Protein AF-A0A5C7VUR4-F1 (afdb_monomer_lite)

Structure (mmCIF, N/CA/C/O backbone):
data_AF-A0A5C7VUR4-F1
#
_entry.id   AF-A0A5C7VUR4-F1
#
loop_
_atom_site.group_PDB
_atom_site.id
_atom_site.type_symbol
_atom_site.label_atom_id
_atom_site.label_alt_id
_atom_site.label_comp_id
_atom_site.label_asym_id
_atom_site.label_entity_id
_atom_site.label_seq_id
_atom_site.pdbx_PDB_ins_code
_atom_site.Cartn_x
_atom_site.Cartn_y
_atom_site.Cartn_z
_atom_site.occupancy
_atom_site.B_iso_or_equiv
_atom_site.auth_seq_id
_atom_site.auth_comp_id
_atom_site.auth_asym_id
_atom_site.auth_atom_id
_atom_site.pdbx_PDB_model_num
ATOM 1 N N . MET A 1 1 ? 13.039 -7.200 -1.623 1.00 60.44 1 MET A N 1
ATOM 2 C CA . MET A 1 1 ? 12.706 -7.237 -0.184 1.00 60.44 1 MET A CA 1
ATOM 3 C C . MET A 1 1 ? 11.694 -6.150 0.089 1.00 60.44 1 MET A C 1
ATOM 5 O O . MET A 1 1 ? 12.030 -4.983 -0.071 1.00 60.44 1 MET A O 1
ATOM 9 N N . THR A 1 2 ? 10.474 -6.559 0.408 1.00 81.81 2 THR A N 1
ATOM 10 C CA . THR A 1 2 ? 9.378 -5.697 0.848 1.00 81.81 2 THR A CA 1
ATOM 11 C C . THR A 1 2 ? 9.451 -5.516 2.363 1.00 81.81 2 THR A C 1
ATOM 13 O O . THR A 1 2 ? 9.802 -6.464 3.066 1.00 81.81 2 THR A O 1
ATOM 16 N N . THR A 1 3 ? 9.142 -4.328 2.877 1.00 88.25 3 THR A N 1
ATOM 17 C CA . THR A 1 3 ? 9.063 -4.075 4.325 1.00 88.25 3 THR A CA 1
ATOM 18 C C . THR A 1 3 ? 7.729 -3.444 4.686 1.00 88.25 3 THR A C 1
ATOM 20 O O . THR A 1 3 ? 7.122 -2.749 3.870 1.00 88.25 3 THR A O 1
ATOM 23 N N . PHE A 1 4 ? 7.280 -3.700 5.911 1.00 92.00 4 PHE A N 1
ATOM 24 C CA . PHE A 1 4 ? 6.073 -3.115 6.471 1.00 92.00 4 PHE A CA 1
ATOM 25 C C . PHE A 1 4 ? 6.384 -2.561 7.854 1.00 92.00 4 PHE A C 1
ATOM 27 O O . PHE A 1 4 ? 6.982 -3.256 8.676 1.00 92.00 4 PHE A O 1
ATOM 34 N N . GLU A 1 5 ? 5.980 -1.323 8.105 1.00 91.62 5 GLU A N 1
ATOM 35 C CA . GLU A 1 5 ? 6.228 -0.629 9.364 1.00 91.62 5 GLU A CA 1
ATOM 36 C C . GLU A 1 5 ? 4.945 0.077 9.820 1.00 91.62 5 GLU A C 1
ATOM 38 O O . GLU A 1 5 ? 4.373 0.849 9.044 1.00 91.62 5 GLU A O 1
ATOM 43 N N . PRO A 1 6 ? 4.466 -0.169 11.052 1.00 89.31 6 PRO A N 1
ATOM 44 C CA . PRO A 1 6 ? 3.345 0.579 11.602 1.00 89.31 6 PRO A CA 1
ATOM 45 C C . PRO A 1 6 ? 3.754 2.036 11.842 1.00 89.31 6 PRO A C 1
ATOM 47 O O . PRO A 1 6 ? 4.891 2.319 12.219 1.00 89.31 6 PRO A O 1
ATOM 50 N N . LEU A 1 7 ? 2.813 2.951 11.637 1.00 87.00 7 LEU A N 1
ATOM 51 C CA . LEU A 1 7 ? 2.965 4.373 11.911 1.00 87.00 7 LEU A CA 1
ATOM 52 C C . LEU A 1 7 ? 1.825 4.838 12.819 1.00 87.00 7 LEU A C 1
ATOM 54 O O . LEU A 1 7 ? 0.672 4.435 12.644 1.00 87.00 7 LEU A O 1
ATOM 58 N N . ASP A 1 8 ? 2.146 5.731 13.750 1.00 78.75 8 ASP A N 1
ATOM 59 C CA . ASP A 1 8 ? 1.131 6.466 14.494 1.00 78.75 8 ASP A CA 1
ATOM 60 C C . ASP A 1 8 ? 0.562 7.554 13.581 1.00 78.75 8 ASP A C 1
ATOM 62 O O . ASP A 1 8 ? 1.243 8.527 13.244 1.00 78.75 8 ASP A O 1
ATOM 66 N N . GLY A 1 9 ? -0.676 7.361 13.131 1.00 69.62 9 GLY A N 1
ATOM 67 C CA . GLY A 1 9 ? -1.382 8.351 12.336 1.00 69.62 9 GLY A CA 1
ATOM 68 C C . GLY A 1 9 ? -1.922 9.500 13.193 1.00 69.62 9 GLY A C 1
ATOM 69 O O . GLY A 1 9 ? -2.086 9.368 14.414 1.00 69.62 9 GLY A O 1
ATOM 70 N N . PRO A 1 10 ? -2.246 10.645 12.570 1.00 69.44 10 PRO A N 1
ATOM 71 C CA . PRO A 1 10 ? -3.026 11.680 13.233 1.00 69.44 10 PRO A CA 1
ATOM 72 C C . PRO A 1 10 ? -4.359 11.093 13.738 1.00 69.44 10 PRO A C 1
ATOM 74 O O . PRO A 1 10 ? -4.906 10.156 13.169 1.00 69.44 10 PRO A O 1
ATOM 77 N N . ASN A 1 11 ? -4.888 11.627 14.840 1.00 67.00 11 ASN 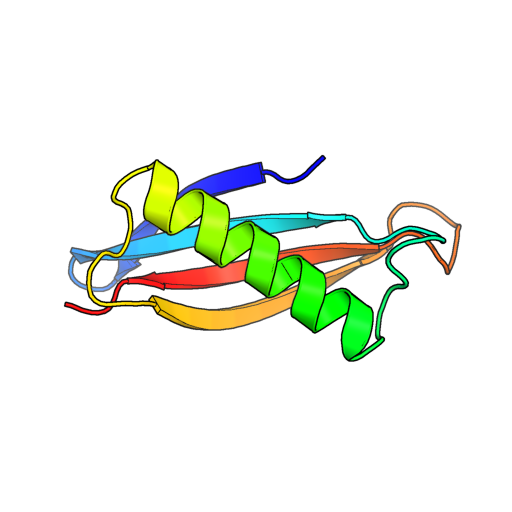A N 1
ATOM 78 C CA . ASN A 1 11 ? -6.207 11.253 15.380 1.00 67.00 11 ASN A CA 1
ATOM 79 C C . ASN A 1 11 ? -6.392 9.777 15.795 1.00 67.00 11 ASN A C 1
ATOM 81 O O . ASN A 1 11 ? -7.523 9.302 15.842 1.00 67.00 11 ASN A O 1
ATOM 85 N N . LYS A 1 12 ? -5.316 9.068 16.172 1.00 68.94 12 LYS A N 1
ATOM 86 C CA . LYS A 1 12 ? -5.337 7.628 16.526 1.00 68.94 12 LYS A CA 1
ATOM 87 C C . LYS A 1 12 ? -5.681 6.705 15.349 1.00 68.94 12 LYS A C 1
ATOM 89 O O . LYS A 1 12 ? -5.979 5.529 15.566 1.00 68.94 12 LYS A O 1
ATOM 94 N N . GLU A 1 13 ? -5.630 7.212 14.121 1.00 77.19 13 GLU A N 1
ATOM 95 C CA . GLU A 1 13 ? -5.768 6.385 12.929 1.00 77.19 13 GLU A CA 1
ATOM 96 C C . GLU A 1 13 ? -4.528 5.497 12.788 1.00 77.19 13 GLU A C 1
ATOM 98 O O . GLU A 1 13 ? -3.387 5.927 12.976 1.00 77.19 13 GLU A O 1
ATOM 103 N N . ARG A 1 14 ? -4.749 4.214 12.498 1.00 87.94 14 ARG A N 1
ATOM 104 C CA . ARG A 1 14 ? -3.660 3.254 12.338 1.00 87.94 14 ARG A CA 1
ATOM 105 C C . ARG A 1 14 ? -3.093 3.397 10.927 1.00 87.94 14 ARG A C 1
ATOM 107 O O . ARG A 1 14 ? -3.725 2.963 9.963 1.00 87.94 14 ARG A O 1
ATOM 114 N N . GLN A 1 15 ? -1.913 3.996 10.814 1.00 92.75 15 GLN A N 1
ATOM 115 C CA . GLN A 1 15 ? -1.211 4.168 9.546 1.00 92.75 15 GLN A CA 1
ATOM 116 C C . GLN A 1 15 ? -0.084 3.151 9.394 1.00 92.75 15 GLN A C 1
ATOM 118 O O . GLN A 1 15 ? 0.341 2.495 10.346 1.00 92.75 15 GLN A O 1
ATOM 123 N N . PHE A 1 16 ? 0.399 2.996 8.169 1.00 93.19 16 PHE A N 1
ATOM 124 C CA . PHE A 1 16 ? 1.524 2.127 7.872 1.00 93.19 16 PHE A CA 1
ATOM 125 C C . PHE A 1 16 ? 2.366 2.657 6.720 1.00 93.19 16 PHE A C 1
ATOM 127 O O . PHE A 1 16 ? 1.881 3.339 5.814 1.00 93.19 16 PHE A O 1
ATOM 134 N N . ARG A 1 17 ? 3.642 2.276 6.739 1.00 94.06 17 ARG A N 1
ATOM 135 C CA . ARG A 1 17 ? 4.552 2.383 5.608 1.00 94.06 17 ARG A CA 1
ATOM 136 C C . ARG A 1 17 ? 4.776 1.003 5.014 1.00 94.06 17 ARG A C 1
ATOM 138 O O . ARG A 1 17 ? 5.199 0.083 5.708 1.00 94.06 17 ARG A O 1
ATOM 145 N N . PHE A 1 18 ? 4.553 0.887 3.714 1.00 94.44 18 PHE A N 1
ATOM 146 C CA . PHE A 1 18 ? 4.903 -0.290 2.935 1.00 94.44 18 PHE A CA 1
ATOM 147 C C . PHE A 1 18 ? 5.974 0.078 1.913 1.00 94.44 18 PHE A C 1
ATOM 149 O O . PHE A 1 18 ? 5.767 0.956 1.077 1.00 94.44 18 PHE A O 1
ATOM 156 N N . THR A 1 19 ? 7.124 -0.588 1.983 1.00 91.94 19 THR A N 1
ATOM 157 C CA . THR A 1 19 ? 8.207 -0.412 1.012 1.00 91.94 19 THR A CA 1
ATOM 158 C C . THR A 1 19 ? 8.258 -1.623 0.099 1.00 91.94 19 THR A C 1
ATOM 160 O O . THR A 1 19 ? 8.362 -2.751 0.579 1.00 91.94 19 THR A 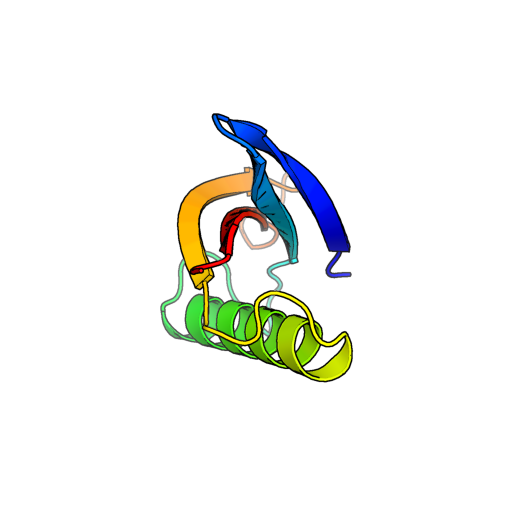O 1
ATOM 163 N N . ALA A 1 20 ? 8.237 -1.409 -1.213 1.00 90.06 20 ALA A N 1
ATOM 164 C CA . ALA A 1 20 ? 8.326 -2.473 -2.204 1.00 90.06 20 ALA A CA 1
ATOM 165 C C . ALA A 1 20 ? 9.368 -2.157 -3.271 1.00 90.06 20 ALA A C 1
ATOM 167 O O . ALA A 1 20 ? 9.415 -1.052 -3.800 1.00 90.06 20 ALA A O 1
ATOM 168 N N . LYS A 1 21 ? 10.192 -3.149 -3.617 1.00 83.94 21 LYS A N 1
ATOM 169 C CA . LYS A 1 21 ? 11.188 -2.996 -4.682 1.00 83.94 21 LYS A CA 1
ATOM 170 C C . LYS A 1 21 ? 10.548 -3.252 -6.037 1.00 83.94 21 LYS A C 1
ATOM 172 O O . LYS A 1 21 ? 9.654 -4.087 -6.150 1.00 83.94 21 LYS A O 1
ATOM 177 N N . SER A 1 22 ? 11.051 -2.562 -7.045 1.00 79.88 22 SER A N 1
ATOM 178 C CA . SER A 1 22 ? 10.899 -2.937 -8.445 1.00 79.88 22 SER A CA 1
ATOM 179 C C . SER A 1 22 ? 12.199 -3.538 -8.965 1.00 79.88 22 SER A C 1
ATOM 181 O O . SER A 1 22 ? 13.290 -3.238 -8.469 1.00 79.88 22 SER A O 1
ATOM 183 N N . ASP A 1 23 ? 12.058 -4.420 -9.942 1.00 73.00 23 ASP A N 1
ATOM 184 C CA . ASP A 1 23 ? 13.157 -5.062 -10.650 1.00 73.00 23 ASP A CA 1
ATOM 185 C C . ASP A 1 23 ? 12.730 -5.366 -12.094 1.00 73.00 23 ASP A C 1
ATOM 187 O O . ASP A 1 23 ? 11.669 -4.937 -12.543 1.00 73.00 23 ASP A O 1
ATOM 191 N N . ILE A 1 24 ? 13.566 -6.088 -12.840 1.00 70.44 24 ILE A N 1
ATOM 19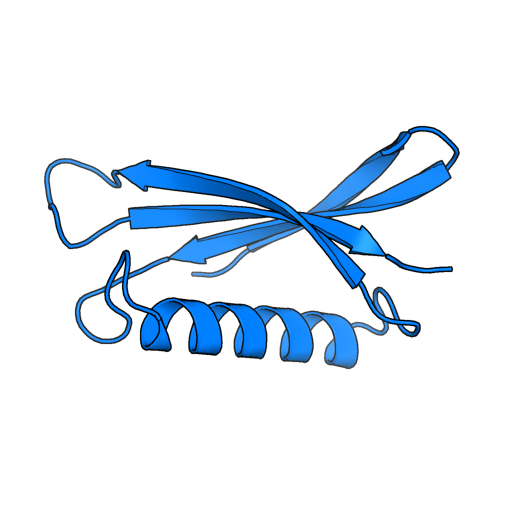2 C CA . ILE A 1 24 ? 13.303 -6.431 -14.245 1.00 70.44 24 ILE A CA 1
ATOM 193 C C . ILE A 1 24 ? 12.044 -7.307 -14.397 1.00 70.44 24 ILE A C 1
ATOM 195 O O . ILE A 1 24 ? 11.381 -7.247 -15.428 1.00 70.44 24 ILE A O 1
ATOM 199 N N . ILE A 1 25 ? 11.704 -8.106 -13.382 1.00 72.94 25 ILE A N 1
ATOM 200 C CA . ILE A 1 25 ? 10.538 -9.000 -13.377 1.00 72.94 25 ILE A CA 1
ATOM 201 C C . ILE A 1 25 ? 9.277 -8.214 -12.984 1.00 72.94 25 ILE A C 1
ATOM 203 O O . ILE A 1 25 ? 8.202 -8.444 -13.533 1.00 72.94 25 ILE A O 1
ATOM 207 N N . TYR A 1 26 ? 9.419 -7.250 -12.073 1.00 74.56 26 TYR A N 1
ATOM 208 C CA . TYR A 1 26 ? 8.357 -6.373 -11.583 1.00 74.56 26 TYR A CA 1
ATOM 209 C C . TYR A 1 26 ? 8.691 -4.908 -11.884 1.00 74.56 26 TYR A C 1
ATOM 211 O O . TYR A 1 26 ? 9.048 -4.151 -10.966 1.00 74.56 26 TYR A O 1
ATOM 219 N N . PRO A 1 27 ? 8.598 -4.496 -13.163 1.00 70.75 27 PRO A N 1
ATOM 220 C CA . PRO A 1 27 ? 9.149 -3.232 -13.617 1.00 70.75 27 PRO A CA 1
ATOM 221 C C . PRO A 1 27 ? 8.552 -2.028 -12.892 1.00 70.75 27 PRO A C 1
ATOM 223 O O . PRO A 1 27 ? 7.347 -1.937 -12.609 1.00 70.75 27 PRO A O 1
ATOM 226 N N . ALA A 1 28 ? 9.437 -1.075 -12.609 1.00 73.00 28 ALA A N 1
ATOM 227 C CA . ALA A 1 28 ? 9.075 0.238 -12.111 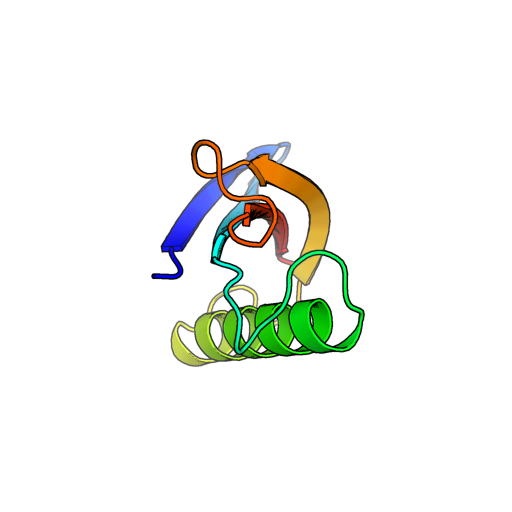1.00 73.00 28 ALA A CA 1
ATOM 228 C C . ALA A 1 28 ? 8.105 0.924 -13.086 1.00 73.00 28 ALA A C 1
ATOM 230 O O . ALA A 1 28 ? 8.211 0.767 -14.298 1.00 73.00 28 ALA A O 1
ATOM 231 N N . ASN A 1 29 ? 7.180 1.719 -12.554 1.00 76.44 29 ASN A N 1
ATOM 232 C CA . ASN A 1 29 ? 6.296 2.609 -13.312 1.00 76.44 29 ASN A CA 1
ATOM 233 C C . ASN A 1 29 ? 5.374 1.912 -14.328 1.00 76.44 29 ASN A C 1
ATOM 235 O O . ASN A 1 29 ? 4.874 2.557 -15.244 1.00 76.44 29 ASN A O 1
ATOM 239 N N . THR A 1 30 ? 5.109 0.618 -14.148 1.00 83.44 30 THR A N 1
ATOM 240 C CA . THR A 1 30 ? 4.110 -0.114 -14.934 1.00 83.44 30 THR A CA 1
ATOM 241 C C . THR A 1 30 ? 2.848 -0.380 -14.107 1.00 83.44 30 THR A C 1
ATOM 243 O O . THR A 1 30 ? 2.962 -0.618 -12.895 1.00 83.44 30 THR A O 1
ATOM 246 N N . PRO A 1 31 ? 1.653 -0.384 -14.732 1.00 86.19 31 PRO A N 1
ATOM 247 C CA . PRO A 1 31 ? 0.415 -0.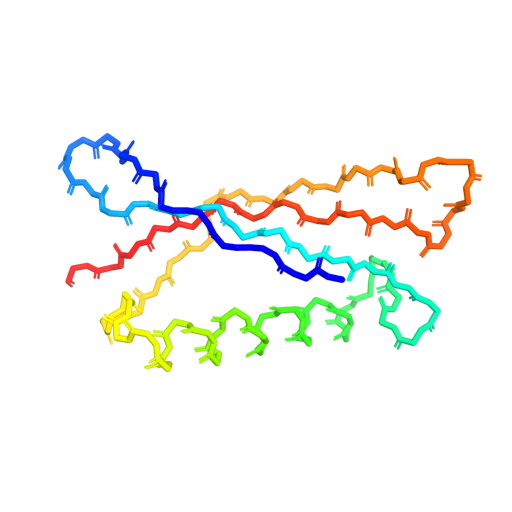790 -14.066 1.00 86.19 31 PRO A CA 1
ATOM 248 C C . PRO A 1 31 ? 0.498 -2.207 -13.485 1.00 86.19 31 PRO A C 1
ATOM 250 O O . PRO A 1 31 ? 0.079 -2.428 -12.351 1.00 86.19 31 PRO A O 1
ATOM 253 N N . ASP A 1 32 ? 1.110 -3.145 -14.212 1.00 86.50 32 ASP A N 1
ATOM 254 C CA . ASP A 1 32 ? 1.267 -4.531 -13.756 1.00 86.50 32 ASP A CA 1
ATOM 255 C C . ASP A 1 32 ? 2.178 -4.644 -12.535 1.00 86.50 32 ASP A C 1
ATOM 257 O O . ASP A 1 32 ? 1.833 -5.314 -11.561 1.00 86.50 32 ASP A O 1
ATOM 261 N N . GLY A 1 33 ? 3.314 -3.940 -12.536 1.00 86.75 33 GLY A N 1
ATOM 262 C CA . GLY A 1 33 ? 4.194 -3.892 -11.375 1.00 86.75 33 GLY A CA 1
ATOM 263 C C . GLY A 1 33 ? 3.496 -3.281 -10.159 1.00 86.75 33 GLY A C 1
ATOM 264 O O . GLY A 1 33 ? 3.698 -3.743 -9.038 1.00 86.75 33 GLY A O 1
ATOM 265 N N . GLU A 1 34 ? 2.662 -2.254 -10.353 1.00 88.56 34 GLU A N 1
ATOM 266 C CA . GLU A 1 34 ? 1.885 -1.661 -9.259 1.00 88.56 34 GLU A CA 1
ATOM 267 C C . GLU A 1 34 ? 0.822 -2.617 -8.724 1.00 88.56 34 GLU A C 1
ATOM 269 O O . GLU A 1 34 ? 0.736 -2.781 -7.508 1.00 88.56 34 GLU A O 1
ATOM 274 N N . ARG A 1 35 ? 0.095 -3.309 -9.606 1.00 90.94 35 ARG A N 1
ATOM 275 C CA . ARG A 1 35 ? -0.877 -4.338 -9.222 1.00 90.94 35 ARG A CA 1
ATOM 276 C C . ARG A 1 35 ? -0.231 -5.416 -8.356 1.00 90.94 35 ARG A C 1
ATOM 278 O O . ARG A 1 35 ? -0.739 -5.724 -7.288 1.00 90.94 35 ARG A O 1
ATOM 285 N N . ILE A 1 36 ? 0.931 -5.923 -8.761 1.00 90.38 36 ILE A N 1
ATOM 286 C CA . ILE A 1 36 ? 1.666 -6.946 -8.003 1.00 90.38 36 ILE A CA 1
ATOM 287 C C . ILE A 1 36 ? 2.106 -6.420 -6.629 1.00 90.38 36 ILE A C 1
ATOM 289 O O . ILE A 1 36 ? 1.991 -7.123 -5.626 1.00 90.38 36 ILE A O 1
ATOM 293 N N . ARG A 1 37 ? 2.572 -5.166 -6.549 1.00 90.88 37 ARG A N 1
ATOM 294 C CA . ARG A 1 37 ? 2.916 -4.541 -5.262 1.00 90.88 37 ARG A CA 1
ATOM 295 C C . ARG A 1 37 ? 1.693 -4.390 -4.353 1.00 90.88 37 ARG A C 1
ATOM 297 O O . ARG A 1 37 ? 1.836 -4.564 -3.145 1.00 90.88 37 ARG A O 1
ATOM 304 N N . MET A 1 38 ? 0.519 -4.089 -4.910 1.00 93.38 38 MET A N 1
ATOM 305 C CA . MET A 1 38 ? -0.734 -4.063 -4.148 1.00 93.38 38 MET A CA 1
ATOM 306 C C . MET A 1 38 ? -1.144 -5.468 -3.691 1.00 93.38 38 MET A C 1
ATOM 308 O O . MET A 1 38 ? -1.474 -5.627 -2.522 1.00 93.38 38 MET A O 1
ATOM 312 N N . ASP A 1 39 ? -1.012 -6.495 -4.537 1.00 93.00 39 ASP A N 1
ATOM 313 C CA . ASP A 1 39 ? -1.280 -7.893 -4.157 1.00 93.00 39 ASP A CA 1
ATOM 314 C C . ASP A 1 39 ? -0.389 -8.334 -2.978 1.00 93.00 39 ASP A C 1
ATOM 316 O O . ASP A 1 39 ? -0.850 -8.999 -2.044 1.00 93.00 39 ASP A O 1
ATOM 320 N N . TRP A 1 40 ? 0.891 -7.939 -2.975 1.00 92.50 40 TRP A N 1
ATOM 321 C CA . TRP A 1 40 ? 1.802 -8.196 -1.854 1.00 92.50 40 TRP A CA 1
ATOM 322 C C . TRP A 1 40 ? 1.369 -7.486 -0.573 1.00 92.50 40 TRP A C 1
ATOM 324 O O . TRP A 1 40 ? 1.388 -8.099 0.497 1.00 92.50 40 TRP A O 1
ATOM 334 N N . LEU A 1 41 ? 0.974 -6.215 -0.677 1.00 93.62 41 LEU A N 1
ATOM 335 C CA . LEU A 1 41 ? 0.466 -5.446 0.454 1.00 93.62 41 LEU A CA 1
ATOM 336 C C . LEU A 1 41 ? -0.795 -6.099 1.031 1.00 93.62 41 LEU A C 1
ATOM 338 O O . LEU A 1 41 ? -0.845 -6.377 2.227 1.00 93.62 41 LEU A O 1
ATOM 342 N N . GLU A 1 42 ? -1.779 -6.410 0.187 1.00 93.06 42 GLU A N 1
ATOM 343 C CA . GLU A 1 42 ? -3.015 -7.072 0.602 1.00 93.06 42 GLU A CA 1
ATOM 344 C C . GLU A 1 42 ? -2.758 -8.415 1.283 1.00 93.06 42 GLU A C 1
ATOM 346 O O . GLU A 1 42 ? -3.343 -8.707 2.327 1.00 93.06 42 GLU A O 1
ATOM 351 N N . THR A 1 43 ? -1.876 -9.232 0.706 1.00 92.88 43 THR A N 1
ATOM 352 C CA . THR A 1 43 ? -1.521 -10.543 1.260 1.00 92.88 43 THR A CA 1
ATOM 353 C C . THR A 1 43 ? -0.904 -10.394 2.646 1.00 92.88 43 THR A C 1
ATOM 355 O O . THR A 1 43 ? -1.264 -11.131 3.568 1.00 92.88 43 THR A O 1
ATOM 358 N N . TRP A 1 44 ? -0.001 -9.425 2.817 1.00 92.94 44 TRP A N 1
ATOM 359 C CA . TRP A 1 44 ? 0.642 -9.167 4.100 1.00 92.94 44 TRP A CA 1
ATOM 360 C C . TRP A 1 44 ? -0.370 -8.683 5.145 1.00 92.94 44 TRP A C 1
ATOM 362 O O . TRP A 1 44 ? -0.408 -9.230 6.247 1.00 92.94 44 TRP A O 1
ATOM 372 N N . LEU A 1 45 ? -1.226 -7.719 4.794 1.00 92.69 45 LEU A N 1
ATOM 373 C CA . LEU A 1 45 ? -2.258 -7.177 5.682 1.00 92.69 45 LEU A CA 1
ATOM 374 C C . LEU A 1 45 ? -3.220 -8.270 6.165 1.00 92.69 45 LEU A C 1
ATOM 376 O O . LEU A 1 45 ? -3.417 -8.427 7.372 1.00 92.69 45 LEU A O 1
ATOM 380 N N . LYS A 1 46 ? -3.735 -9.090 5.238 1.00 91.75 46 LYS A N 1
ATOM 381 C CA . LYS A 1 46 ? -4.627 -10.221 5.543 1.00 91.75 46 LYS A CA 1
ATOM 382 C C . LYS A 1 46 ? -3.946 -11.244 6.454 1.00 91.75 46 LYS A C 1
ATOM 384 O O . LYS A 1 46 ? -4.513 -11.631 7.470 1.00 91.75 46 LYS A O 1
ATOM 389 N N . SER A 1 47 ? -2.710 -11.633 6.137 1.00 92.56 47 SER A N 1
ATOM 390 C CA . SER A 1 47 ? -1.969 -12.647 6.908 1.00 92.56 47 SER A CA 1
ATOM 391 C C . SER A 1 47 ? -1.626 -12.194 8.330 1.00 92.56 47 SER A C 1
ATOM 393 O O . SER A 1 47 ? -1.495 -13.026 9.223 1.00 92.56 47 SER A O 1
ATOM 395 N N . ASN A 1 48 ? -1.487 -10.884 8.551 1.00 91.31 48 ASN A N 1
ATOM 396 C CA . ASN A 1 48 ? -1.137 -10.306 9.850 1.00 91.31 48 ASN A CA 1
ATOM 397 C C . ASN A 1 48 ? -2.346 -9.726 10.602 1.00 91.31 48 ASN A C 1
ATOM 399 O O . ASN A 1 48 ? -2.163 -9.066 11.624 1.00 91.31 48 ASN A O 1
ATOM 403 N N . ASN A 1 49 ? -3.575 -9.953 10.117 1.00 91.00 49 ASN A N 1
ATOM 404 C CA . ASN A 1 49 ? -4.803 -9.364 10.665 1.00 91.00 49 ASN A CA 1
ATOM 405 C C . ASN A 1 49 ? -4.710 -7.835 10.845 1.00 91.00 49 ASN A C 1
ATOM 407 O O . ASN A 1 49 ? -5.205 -7.263 11.820 1.00 91.00 49 ASN A O 1
ATOM 411 N N . TYR A 1 50 ? -4.039 -7.166 9.909 1.00 89.00 50 TYR A N 1
ATOM 412 C CA . TYR A 1 50 ? -3.817 -5.726 9.921 1.00 89.00 50 TYR A CA 1
ATOM 413 C C . TYR A 1 50 ? -4.758 -5.056 8.912 1.00 89.00 50 TYR A C 1
ATOM 415 O O . TYR A 1 50 ? -4.907 -5.543 7.797 1.00 89.00 50 TYR A O 1
ATOM 423 N N . CYS A 1 51 ? -5.401 -3.948 9.295 1.00 90.62 51 CYS A N 1
ATOM 424 C CA . CYS A 1 51 ? -6.429 -3.270 8.490 1.00 90.62 51 CYS A CA 1
ATOM 425 C C . CYS A 1 51 ? -7.548 -4.211 7.972 1.00 90.62 51 CYS A C 1
ATOM 427 O O . CYS A 1 51 ? -7.823 -4.255 6.774 1.00 90.62 51 CYS A O 1
ATOM 429 N N . LEU A 1 52 ? -8.201 -4.976 8.860 1.00 87.50 52 LEU A N 1
ATOM 430 C CA . LEU A 1 52 ? -9.232 -5.966 8.484 1.00 87.50 52 LEU A CA 1
ATOM 431 C C . LEU A 1 52 ? -10.417 -5.373 7.701 1.00 87.50 52 LEU A C 1
ATOM 433 O O . LEU A 1 52 ? -10.980 -6.049 6.845 1.00 87.50 52 LEU A O 1
ATOM 437 N N . ASN A 1 53 ? -10.754 -4.109 7.961 1.00 89.50 53 ASN A N 1
ATOM 438 C CA . ASN A 1 53 ? -11.843 -3.390 7.290 1.00 89.50 53 ASN A CA 1
ATOM 439 C C . ASN A 1 53 ? -11.388 -2.700 5.990 1.00 89.50 53 ASN A C 1
ATOM 441 O O . ASN A 1 53 ? -12.124 -1.916 5.395 1.00 89.50 53 ASN A O 1
ATOM 445 N N . GLY A 1 54 ? -10.172 -3.005 5.532 1.00 91.19 54 GLY A N 1
ATOM 446 C CA . GLY A 1 54 ? -9.555 -2.407 4.358 1.00 91.19 54 GLY A CA 1
ATOM 447 C C . GLY A 1 54 ? -8.618 -1.254 4.699 1.00 91.19 54 GLY A C 1
ATOM 448 O O . GLY A 1 54 ? -8.429 -0.870 5.855 1.00 91.19 54 GLY A O 1
ATOM 449 N N . TYR A 1 55 ? -7.992 -0.710 3.663 1.00 94.19 55 TYR A N 1
ATOM 450 C CA . TYR A 1 55 ? -7.051 0.396 3.768 1.00 94.19 55 TYR A CA 1
ATOM 451 C C . TYR A 1 55 ? -7.196 1.336 2.576 1.00 94.19 55 TYR A C 1
ATOM 453 O O . TYR A 1 55 ? -7.713 0.961 1.523 1.00 94.19 55 TYR A O 1
ATOM 461 N N . ARG A 1 56 ? -6.677 2.552 2.726 1.00 94.38 56 ARG A N 1
ATOM 462 C CA . ARG A 1 56 ? -6.470 3.492 1.622 1.00 94.38 56 ARG A CA 1
ATOM 463 C C . ARG A 1 56 ? -5.005 3.887 1.531 1.00 94.38 56 ARG A C 1
ATOM 465 O O . ARG A 1 56 ? -4.338 4.027 2.552 1.00 94.38 56 ARG A O 1
ATOM 472 N N . ILE A 1 57 ? -4.502 4.077 0.314 1.00 94.38 57 ILE A N 1
ATOM 473 C CA . ILE A 1 57 ? -3.166 4.636 0.088 1.00 94.38 57 ILE A CA 1
ATOM 474 C C . ILE A 1 57 ? -3.275 6.159 0.093 1.00 94.38 57 ILE A C 1
ATOM 476 O O . ILE A 1 57 ? -3.977 6.740 -0.729 1.00 94.38 57 ILE A O 1
ATOM 480 N N . LEU A 1 58 ? -2.568 6.797 1.021 1.00 92.94 58 LEU A N 1
ATOM 481 C CA . LEU A 1 58 ? -2.496 8.250 1.158 1.00 92.94 58 LEU A CA 1
ATOM 482 C C . LEU A 1 58 ? -1.390 8.850 0.289 1.00 92.94 58 LEU A C 1
ATOM 484 O O . LEU A 1 58 ? -1.520 9.959 -0.224 1.00 92.94 58 LEU A O 1
ATOM 488 N N . SER A 1 59 ? -0.271 8.138 0.141 1.00 93.31 59 SER A N 1
ATOM 489 C CA . SER A 1 59 ? 0.874 8.623 -0.624 1.00 93.31 59 SER A CA 1
ATOM 490 C C . SER A 1 59 ? 1.656 7.481 -1.255 1.00 93.31 59 SER A C 1
ATOM 492 O O . SER A 1 59 ? 1.784 6.404 -0.673 1.00 93.31 59 SER A O 1
ATOM 494 N N . LYS A 1 60 ? 2.220 7.753 -2.432 1.00 91.94 60 LYS A N 1
ATOM 495 C CA . LYS A 1 60 ? 3.172 6.902 -3.141 1.00 91.94 60 LYS A CA 1
ATOM 496 C C . LYS A 1 60 ? 4.371 7.758 -3.532 1.00 91.94 60 LYS A C 1
ATOM 498 O O . LYS A 1 60 ? 4.193 8.803 -4.155 1.00 91.94 60 LYS A O 1
ATOM 503 N N . LYS A 1 61 ? 5.578 7.309 -3.194 1.00 89.44 61 LYS A N 1
ATOM 504 C CA . LYS A 1 61 ? 6.838 7.917 -3.642 1.00 89.44 61 LYS A CA 1
ATOM 505 C C . LYS A 1 61 ? 7.765 6.841 -4.176 1.00 89.44 61 LYS A C 1
ATOM 507 O O . LYS A 1 61 ? 7.915 5.808 -3.533 1.00 89.44 61 LYS A O 1
ATOM 512 N N . ASP A 1 62 ? 8.396 7.079 -5.315 1.00 86.25 62 ASP A N 1
ATOM 513 C CA . ASP A 1 62 ? 9.507 6.260 -5.784 1.00 86.25 62 ASP A CA 1
ATOM 514 C C . ASP A 1 62 ? 10.846 6.896 -5.408 1.00 86.25 62 ASP A C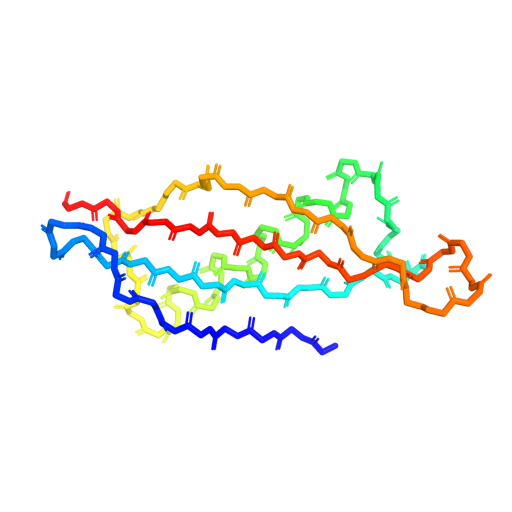 1
ATOM 516 O O . ASP A 1 62 ? 11.013 8.114 -5.434 1.00 86.25 62 ASP A O 1
ATOM 520 N N . VAL A 1 63 ? 11.806 6.055 -5.038 1.00 82.75 63 VAL A N 1
ATOM 521 C CA . VAL A 1 63 ? 13.198 6.443 -4.822 1.00 82.75 63 VAL A CA 1
ATOM 522 C C . VAL A 1 63 ? 14.059 5.595 -5.736 1.00 82.75 63 VAL A C 1
ATOM 524 O O . VAL A 1 63 ? 13.987 4.364 -5.739 1.00 82.75 63 VAL A O 1
ATOM 527 N N . GLN A 1 64 ? 14.884 6.273 -6.524 1.00 77.19 64 GLN A N 1
ATOM 528 C CA . GLN A 1 64 ? 15.861 5.633 -7.386 1.00 77.19 64 GLN A CA 1
ATOM 529 C C . GLN A 1 64 ? 16.877 4.873 -6.530 1.00 77.19 64 GLN A C 1
ATOM 531 O O . GLN A 1 64 ? 17.530 5.452 -5.658 1.00 77.19 64 GLN A O 1
ATOM 536 N N . ARG A 1 65 ? 17.024 3.570 -6.771 1.00 70.06 65 ARG A N 1
ATOM 537 C CA . ARG A 1 65 ? 17.988 2.746 -6.048 1.00 70.06 65 ARG A CA 1
ATOM 538 C C . ARG A 1 65 ? 19.298 2.697 -6.834 1.00 70.06 65 ARG A C 1
ATOM 540 O O . ARG A 1 65 ? 19.527 1.798 -7.640 1.00 70.06 65 ARG A O 1
ATOM 547 N N . GLY A 1 66 ? 20.178 3.658 -6.558 1.00 67.00 66 GLY A N 1
ATOM 548 C CA . GLY A 1 66 ? 21.455 3.801 -7.266 1.00 67.00 66 GLY A CA 1
ATOM 549 C C . GLY A 1 66 ? 21.275 4.273 -8.713 1.00 67.00 66 GLY A C 1
ATOM 550 O O . GLY A 1 66 ? 20.237 4.821 -9.066 1.00 67.00 66 GLY A O 1
ATOM 551 N N . SER A 1 67 ? 22.288 4.071 -9.556 1.00 63.84 67 SER A N 1
ATOM 552 C CA . SER A 1 67 ? 22.331 4.615 -10.927 1.00 63.84 67 SER A CA 1
ATOM 553 C C . SER A 1 67 ? 21.535 3.810 -11.967 1.00 63.84 67 SER A C 1
ATOM 555 O O . SER A 1 67 ? 21.546 4.160 -13.143 1.00 63.84 67 SER A O 1
ATOM 557 N N . TYR A 1 68 ? 20.893 2.706 -11.573 1.00 64.06 68 TYR A N 1
ATOM 558 C CA . TYR A 1 68 ? 20.163 1.827 -12.488 1.00 64.06 68 TYR A CA 1
ATOM 559 C C . TYR A 1 68 ? 18.715 2.305 -12.657 1.00 64.06 68 TYR A C 1
ATOM 561 O O . TYR A 1 68 ? 17.949 2.340 -11.695 1.00 64.06 68 TYR A O 1
ATOM 569 N N . GLU A 1 69 ? 18.317 2.652 -13.884 1.00 62.03 69 GLU A N 1
ATOM 570 C CA . GLU A 1 69 ? 16.964 3.154 -14.176 1.00 62.03 69 GLU A CA 1
ATOM 571 C C . GLU A 1 69 ? 15.845 2.147 -13.878 1.00 62.03 69 GLU A C 1
ATOM 573 O O . GLU A 1 69 ? 14.747 2.549 -13.496 1.00 62.03 69 GLU A O 1
ATOM 578 N N . GLY A 1 70 ? 16.124 0.844 -13.980 1.00 62.88 70 GLY A N 1
ATOM 579 C CA . GLY A 1 70 ? 15.133 -0.211 -13.740 1.00 62.88 70 GLY A CA 1
ATOM 580 C C . GLY A 1 70 ? 14.926 -0.583 -12.268 1.00 62.88 70 GLY A C 1
ATOM 581 O O . GLY A 1 70 ? 14.052 -1.391 -11.966 1.00 62.88 70 GLY A O 1
ATOM 582 N N . GLY A 1 71 ? 15.728 -0.034 -11.349 1.00 68.75 71 GLY A N 1
ATOM 583 C CA . GLY A 1 71 ? 15.685 -0.358 -9.924 1.00 68.75 71 GLY A CA 1
ATOM 584 C C . GLY A 1 71 ? 15.158 0.811 -9.109 1.00 68.75 71 GLY A C 1
ATOM 585 O O . GLY A 1 71 ? 15.912 1.718 -8.759 1.00 68.75 71 GLY A O 1
ATOM 586 N N . LYS A 1 72 ? 13.872 0.779 -8.762 1.00 78.56 72 LYS A N 1
ATOM 587 C CA . LYS A 1 72 ? 13.255 1.759 -7.859 1.00 78.56 72 LYS A CA 1
ATOM 588 C C . LYS A 1 72 ? 12.663 1.089 -6.631 1.00 78.56 72 LYS A C 1
ATOM 590 O O . LYS A 1 72 ? 12.060 0.020 -6.734 1.00 78.56 72 LYS A O 1
ATOM 595 N N . ASP A 1 73 ? 12.785 1.740 -5.488 1.00 84.06 73 ASP A N 1
ATOM 596 C CA . ASP A 1 73 ? 12.032 1.379 -4.294 1.00 84.06 73 ASP A CA 1
ATOM 597 C C . ASP A 1 73 ? 10.796 2.287 -4.213 1.00 84.06 73 ASP A C 1
ATOM 599 O O . ASP A 1 73 ? 10.893 3.502 -4.369 1.00 84.06 73 ASP A O 1
ATOM 603 N N . TYR A 1 74 ? 9.624 1.698 -4.001 1.00 87.25 74 TYR A N 1
ATOM 604 C CA . TYR A 1 74 ? 8.363 2.403 -3.808 1.00 87.25 74 TYR A CA 1
ATOM 605 C C . TYR A 1 74 ? 8.009 2.433 -2.333 1.00 87.25 74 TYR A C 1
ATOM 607 O O . TYR A 1 74 ? 7.964 1.391 -1.684 1.00 87.25 74 TYR A O 1
ATOM 615 N N . PHE A 1 75 ? 7.694 3.622 -1.842 1.00 90.69 75 PHE A N 1
ATOM 616 C CA . PHE A 1 75 ? 7.230 3.886 -0.492 1.00 90.69 75 PHE A CA 1
ATOM 617 C C . PHE A 1 75 ? 5.761 4.271 -0.557 1.00 90.69 75 PHE A C 1
ATOM 619 O O . PHE A 1 75 ? 5.397 5.308 -1.116 1.00 90.69 75 PHE A O 1
ATOM 626 N N . TYR A 1 76 ? 4.928 3.423 0.023 1.00 93.38 76 TYR A N 1
ATOM 627 C CA . TYR A 1 76 ? 3.502 3.634 0.167 1.00 93.38 76 TYR A CA 1
ATOM 628 C C . TYR A 1 76 ? 3.211 4.023 1.610 1.00 93.38 76 TYR A C 1
ATOM 630 O O . TYR A 1 76 ? 3.638 3.331 2.534 1.00 93.38 76 TYR A O 1
ATOM 638 N N . ILE A 1 77 ? 2.479 5.116 1.798 1.00 94.19 77 ILE A N 1
ATOM 639 C CA . ILE A 1 77 ? 1.853 5.446 3.077 1.00 94.19 77 ILE A CA 1
ATOM 640 C C . ILE A 1 77 ? 0.385 5.090 2.951 1.00 94.19 77 ILE A C 1
ATOM 642 O O . ILE A 1 77 ? -0.295 5.600 2.057 1.00 94.19 77 ILE A O 1
ATOM 646 N N . GLY A 1 78 ? -0.080 4.205 3.820 1.00 94.00 78 GLY A N 1
ATOM 647 C CA . GLY A 1 78 ? -1.468 3.787 3.875 1.00 94.00 78 GLY A CA 1
ATOM 648 C C . GLY A 1 78 ? -2.066 3.974 5.258 1.00 94.00 78 GLY A C 1
ATOM 649 O O . GLY A 1 78 ? -1.365 4.165 6.249 1.00 94.00 78 GLY A O 1
ATOM 650 N N . GLU A 1 79 ? -3.386 3.916 5.299 1.00 93.62 79 GLU A N 1
ATOM 651 C CA . GLU A 1 79 ? -4.185 4.075 6.504 1.00 93.62 79 GLU A CA 1
ATOM 652 C C . GLU A 1 79 ? -5.260 3.001 6.546 1.00 93.62 79 GLU A C 1
ATOM 654 O O . GLU A 1 79 ? -5.927 2.754 5.536 1.00 93.62 79 GLU A O 1
ATOM 659 N N . CYS A 1 80 ? -5.410 2.353 7.700 1.00 91.81 80 CYS A N 1
ATOM 660 C CA . CYS A 1 80 ? -6.489 1.406 7.921 1.00 91.81 80 CYS A CA 1
ATOM 661 C C . CYS A 1 80 ? -7.828 2.138 7.983 1.00 91.81 80 CYS A C 1
ATOM 663 O O . CYS A 1 80 ? -7.969 3.130 8.696 1.00 91.81 80 CYS A O 1
ATOM 665 N N . LEU A 1 81 ? -8.825 1.588 7.302 1.00 89.19 81 LEU A N 1
ATOM 666 C CA . LEU A 1 81 ? -10.208 2.000 7.480 1.00 89.19 81 LEU A CA 1
ATOM 667 C C . LEU A 1 81 ? -10.740 1.403 8.791 1.00 89.19 81 LEU A C 1
ATOM 669 O O . LEU A 1 81 ? -10.346 0.298 9.181 1.00 89.19 81 LEU A O 1
ATOM 673 N N . MET A 1 82 ? -11.583 2.172 9.482 1.00 79.69 82 MET A N 1
ATOM 674 C CA . MET A 1 82 ? -12.256 1.751 10.715 1.00 79.69 82 MET A CA 1
ATOM 675 C C . MET A 1 82 ? -13.484 0.906 10.422 1.00 79.69 82 MET A C 1
ATOM 677 O O . MET A 1 82 ? -14.184 1.191 9.428 1.00 79.69 82 MET A O 1
#

Foldseek 3Di:
DKDKDWDQDPPRWTKIKIKDKFAPVLFPPDPSSVVVSVVVVVVVCVVVVHLVVDKDWPDWDWDDDPPDPRIIMIITMMTRDD

Sequence (82 aa):
MTTFEPLDGPNKERQFRFTAKSDIIYPANTPDGERIRMDWLETWLKSNNYCLNGYRILSKKDVQRGSYEGGKDYFYIGECLM

Secondary structure (DSSP, 8-state):
--EEEEEE-GGG-EEEEEEEE--SSS-TT-HHHHHHHHHHHHHHHHHTT-STT-EEEEEEEEEE-TT-TT-EEEEEEEEE--

Organism: NCBI:txid42354

pLDDT: mean 84.57, std 9.86, range [60.44, 94.44]

Radius of gyration: 13.12 Å; chains: 1; bounding box: 35×24×32 Å